Protein AF-A0A1X0DY40-F1 (afdb_monomer)

Mean predicted aligned error: 12.17 Å

InterPro domains:
  IPR055637 Protein of unknown function DUF7213 [PF23850] (6-60)

Secondary structure (DSSP, 8-state):
--HHHHHHHHHHHHSTT----------EEEEE-TTS-EEEEEE----TT--HHHHHHHHHHHHHHHHTTS--

Solvent-accessible surface area (backbone atoms only — not comparable to full-atom values): 4787 Å² total; per-residue (Å²): 132,53,75,65,57,54,52,37,51,52,33,53,73,81,42,71,91,61,81,80,75,90,77,80,65,89,51,69,51,73,42,65,47,98,87,72,46,82,72,47,76,50,71,81,53,81,65,92,92,63,63,64,70,58,58,49,51,52,52,51,53,52,50,50,64,71,60,66,72,77,85,121

Organism: NCBI:txid354243

pLDDT: mean 71.43, std 13.08, range [41.72, 94.31]

Sequence (72 aa):
MSLIDGIQAALNADHPGWHVNHFVCLIGAERVNSDGDLEACTALFVADGQADYITTGLLCAVDELRYCEDDQ

Structure (mmCIF, N/CA/C/O backbone):
data_AF-A0A1X0DY40-F1
#
_entry.id   AF-A0A1X0DY40-F1
#
loop_
_atom_site.group_PDB
_atom_site.id
_atom_site.type_symbol
_atom_site.label_atom_id
_atom_site.label_alt_id
_atom_site.label_comp_id
_atom_site.label_asym_id
_atom_site.label_entity_id
_atom_site.label_seq_id
_atom_site.pdbx_PDB_ins_code
_atom_site.Cartn_x
_atom_site.Cartn_y
_atom_site.Cartn_z
_ato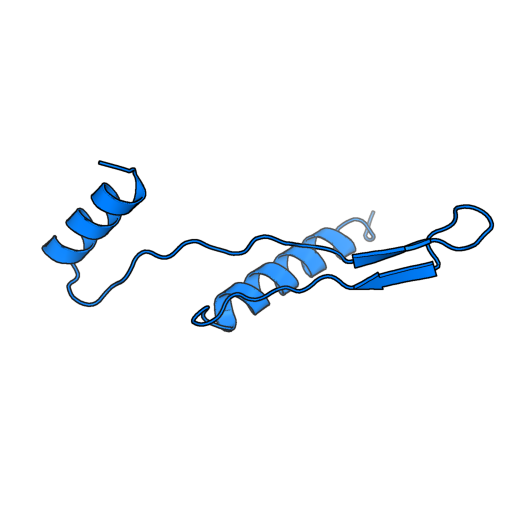m_site.occupancy
_atom_site.B_iso_or_equiv
_atom_site.auth_seq_id
_atom_site.auth_comp_id
_atom_site.auth_asym_id
_atom_site.auth_atom_id
_atom_site.pdbx_PDB_model_num
ATOM 1 N N . MET A 1 1 ? 0.478 20.756 14.785 1.00 60.69 1 MET A N 1
ATOM 2 C CA . MET A 1 1 ? -0.384 19.562 14.744 1.00 60.69 1 MET A CA 1
ATOM 3 C C . MET A 1 1 ? -0.475 19.148 13.293 1.00 60.69 1 MET A C 1
ATOM 5 O O . MET A 1 1 ? -0.832 19.989 12.474 1.00 60.69 1 MET A O 1
ATOM 9 N N . SER A 1 2 ? -0.018 17.945 12.959 1.00 79.88 2 SER A N 1
ATOM 10 C CA . SER A 1 2 ? -0.092 17.449 11.586 1.00 79.88 2 SER A CA 1
ATOM 11 C C . SER A 1 2 ? -1.541 17.099 11.225 1.00 79.88 2 SER A C 1
ATOM 13 O O . SER A 1 2 ? -2.387 16.937 12.106 1.00 79.88 2 SER A O 1
ATOM 15 N N . LEU A 1 3 ? -1.837 16.980 9.928 1.00 77.12 3 LEU A N 1
ATOM 16 C CA . LEU A 1 3 ? -3.140 16.496 9.455 1.00 77.12 3 LEU A CA 1
ATOM 17 C C . LEU A 1 3 ? -3.479 15.122 10.063 1.00 77.12 3 LEU A C 1
ATOM 19 O O . LEU A 1 3 ? -4.610 14.900 10.482 1.00 77.12 3 LEU A O 1
ATOM 23 N N . ILE A 1 4 ? -2.479 14.242 10.164 1.00 80.50 4 ILE A N 1
ATOM 24 C CA . ILE A 1 4 ? -2.606 12.906 10.761 1.00 80.50 4 ILE A CA 1
ATOM 25 C C . ILE A 1 4 ? -3.019 13.006 12.232 1.00 80.50 4 ILE A C 1
ATOM 27 O O . ILE A 1 4 ? -3.969 12.342 12.638 1.00 80.50 4 ILE A O 1
ATOM 31 N N . ASP A 1 5 ? -2.379 13.885 13.007 1.00 84.31 5 ASP A N 1
ATOM 32 C CA . ASP A 1 5 ? -2.712 14.074 14.426 1.00 84.31 5 ASP A CA 1
ATOM 33 C C . ASP A 1 5 ? -4.152 14.571 14.608 1.00 84.31 5 ASP A C 1
ATOM 35 O O . ASP A 1 5 ? -4.852 14.142 15.524 1.00 84.31 5 ASP A 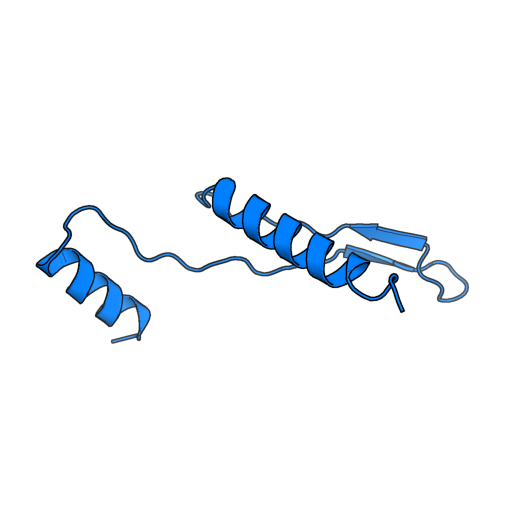O 1
ATOM 39 N N . GLY A 1 6 ? -4.611 15.462 13.721 1.00 88.25 6 GLY A N 1
ATOM 40 C CA . GLY A 1 6 ? -5.983 15.971 13.740 1.00 88.25 6 GLY A CA 1
ATOM 41 C C . GLY A 1 6 ? -7.019 14.883 13.451 1.00 88.25 6 GLY A C 1
ATOM 42 O O . GLY A 1 6 ? -8.024 14.786 14.154 1.00 88.25 6 GLY A O 1
ATOM 43 N N . ILE A 1 7 ? -6.756 14.029 12.459 1.00 84.75 7 ILE A N 1
ATOM 44 C CA . ILE A 1 7 ? -7.630 12.896 12.119 1.00 84.75 7 ILE A CA 1
ATOM 45 C C . ILE A 1 7 ? -7.623 11.861 13.250 1.00 84.75 7 ILE A C 1
ATOM 47 O O . ILE A 1 7 ? -8.683 11.382 13.649 1.00 84.75 7 ILE A O 1
ATOM 51 N N . GLN A 1 8 ? -6.453 11.556 13.821 1.00 90.94 8 GLN A N 1
ATOM 52 C CA . GLN A 1 8 ? -6.347 10.635 14.951 1.00 90.94 8 GLN A CA 1
ATOM 53 C C . GLN A 1 8 ? -7.108 11.154 16.178 1.00 90.94 8 GLN A C 1
ATOM 55 O O . GLN A 1 8 ? -7.761 10.373 16.869 1.00 90.94 8 GLN A O 1
ATOM 60 N N . ALA A 1 9 ? -7.064 12.461 16.447 1.00 89.06 9 ALA A N 1
ATOM 61 C CA . ALA A 1 9 ? -7.813 13.068 17.543 1.00 89.06 9 ALA A CA 1
ATOM 62 C C . ALA A 1 9 ? -9.334 12.964 17.336 1.00 89.06 9 ALA A C 1
ATOM 64 O O . ALA A 1 9 ? -10.048 12.636 18.282 1.00 89.06 9 ALA A O 1
ATOM 65 N N . ALA A 1 10 ? -9.818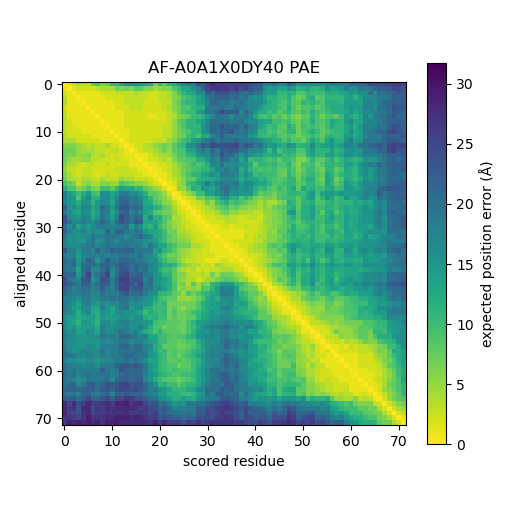 13.184 16.109 1.00 88.44 10 ALA A N 1
ATOM 66 C CA . ALA A 1 10 ? -11.231 13.012 15.771 1.00 88.44 10 ALA A CA 1
ATOM 67 C C . ALA A 1 10 ? -11.683 11.549 15.929 1.00 88.44 1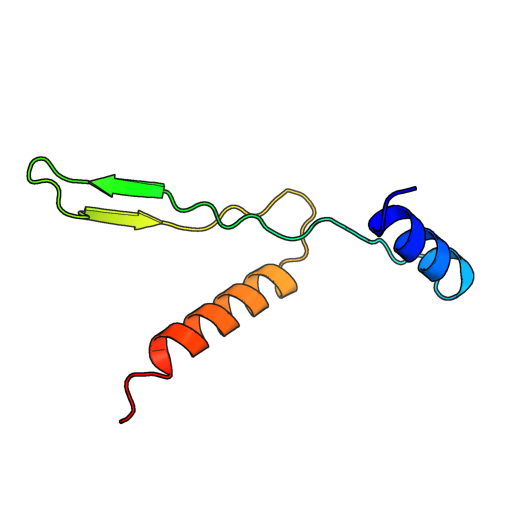0 ALA A C 1
ATOM 69 O O . ALA A 1 10 ? -12.708 11.280 16.551 1.00 88.44 10 ALA A O 1
ATOM 70 N N . LEU A 1 11 ? -10.878 10.588 15.460 1.00 88.62 11 LEU A N 1
ATOM 71 C CA . LEU A 1 11 ? -11.168 9.162 15.639 1.00 88.62 11 LEU A CA 1
ATOM 72 C C . LEU A 1 11 ? -11.193 8.759 17.112 1.00 88.62 11 LEU A C 1
ATOM 74 O O . LEU A 1 11 ? -12.078 8.023 17.521 1.00 88.62 11 LEU A O 1
ATOM 78 N N . ASN A 1 12 ? -10.278 9.270 17.933 1.00 92.25 12 ASN A N 1
ATOM 79 C CA . ASN A 1 12 ? -10.288 8.977 19.365 1.00 92.25 12 ASN A CA 1
ATOM 80 C C . ASN A 1 12 ? -11.550 9.495 20.072 1.00 92.25 12 ASN A C 1
ATOM 82 O O . ASN A 1 12 ? -11.948 8.913 21.080 1.00 92.25 12 ASN A O 1
ATOM 86 N N . ALA A 1 13 ? -12.150 10.580 19.573 1.00 89.56 13 ALA A N 1
ATOM 87 C CA . ALA A 1 13 ? -13.356 11.166 20.151 1.00 89.56 13 ALA A CA 1
ATOM 88 C C . ALA A 1 13 ? -14.612 10.342 19.828 1.00 89.56 13 ALA A C 1
ATOM 90 O O . ALA A 1 13 ? -15.391 10.045 20.732 1.00 89.56 13 ALA A O 1
ATOM 91 N N . ASP A 1 14 ? -14.774 9.937 18.566 1.00 85.38 14 ASP A N 1
ATOM 92 C CA . ASP A 1 14 ? -16.022 9.329 18.083 1.00 85.38 14 ASP A CA 1
ATOM 93 C C . ASP A 1 14 ? -15.937 7.798 17.922 1.00 85.38 14 ASP A C 1
ATOM 95 O O . ASP A 1 14 ? -16.949 7.095 17.972 1.00 85.38 14 ASP A O 1
ATOM 99 N N . HIS A 1 15 ? -14.727 7.256 17.758 1.00 84.19 15 HIS A N 1
ATOM 100 C CA . HIS A 1 15 ? -14.454 5.859 17.399 1.00 84.19 15 HIS A CA 1
ATOM 101 C C . HIS A 1 15 ? -13.170 5.326 18.078 1.00 84.19 15 HIS A C 1
ATOM 103 O O . HIS A 1 15 ? -12.177 5.025 17.404 1.00 84.19 15 HIS A O 1
ATOM 109 N N . PRO A 1 16 ? -13.150 5.190 19.418 1.00 82.94 16 PRO A N 1
ATOM 110 C CA . PRO A 1 16 ? -11.957 4.764 20.146 1.00 82.94 16 PRO A CA 1
ATOM 111 C C . PRO A 1 16 ? -11.471 3.376 19.696 1.00 82.94 16 PRO A C 1
ATOM 113 O O . PRO A 1 16 ? -12.265 2.459 19.491 1.00 82.94 16 PRO A O 1
ATOM 116 N N . GLY A 1 17 ? -10.149 3.222 19.564 1.00 84.81 17 GLY A N 1
ATOM 117 C CA . GLY A 1 17 ? -9.491 1.983 19.122 1.00 84.81 17 GLY A CA 1
ATOM 118 C C . GLY A 1 17 ? -9.071 1.962 17.647 1.00 84.81 17 GLY A C 1
ATOM 119 O O . GLY A 1 17 ? -8.374 1.039 17.232 1.00 84.81 17 GLY A O 1
ATOM 120 N N . TRP A 1 18 ? -9.444 2.978 16.863 1.00 81.44 18 TRP A N 1
ATOM 121 C CA . TRP A 1 18 ? -8.972 3.151 15.488 1.00 81.44 18 TRP A CA 1
ATOM 122 C C . TRP A 1 18 ? -7.650 3.926 15.438 1.00 81.44 18 TRP A C 1
ATOM 124 O O . TRP A 1 18 ? -7.468 4.915 16.149 1.00 81.44 18 TRP A O 1
ATOM 134 N N . HIS A 1 19 ? -6.738 3.498 14.563 1.00 81.31 19 HIS A N 1
ATOM 135 C CA . HIS A 1 19 ? -5.420 4.108 14.384 1.00 81.31 19 HIS A CA 1
ATOM 136 C C . HIS A 1 19 ? -5.229 4.612 12.952 1.00 81.31 19 HIS A C 1
ATOM 138 O O . HIS A 1 19 ? -5.429 3.871 11.989 1.00 81.31 19 HIS A O 1
ATOM 144 N N . VAL A 1 20 ? -4.808 5.867 12.816 1.00 76.94 20 VAL A N 1
ATOM 145 C CA . VAL A 1 20 ? -4.343 6.456 11.560 1.00 76.94 20 VAL A CA 1
ATOM 146 C C . VAL A 1 20 ? -2.886 6.064 11.377 1.00 76.94 20 VAL A C 1
ATOM 148 O O . VAL A 1 20 ? -2.061 6.325 12.250 1.00 76.94 20 VAL A O 1
ATOM 151 N N . ASN A 1 21 ? -2.564 5.451 10.241 1.00 70.31 21 ASN A N 1
ATOM 152 C CA . ASN A 1 21 ? -1.202 5.049 9.915 1.00 70.31 21 ASN A CA 1
ATOM 153 C C . ASN A 1 21 ? -0.770 5.635 8.564 1.00 70.31 21 ASN A C 1
ATOM 155 O O . ASN A 1 21 ? -1.608 6.019 7.746 1.00 70.31 21 ASN A O 1
ATOM 159 N N . HIS A 1 22 ? 0.539 5.713 8.331 1.00 64.25 22 HIS A N 1
ATOM 160 C CA . HIS A 1 22 ? 1.078 6.103 7.030 1.00 64.25 22 HIS A CA 1
ATOM 161 C C . HIS A 1 22 ? 0.964 4.928 6.048 1.00 64.25 22 HIS A C 1
ATOM 163 O O . HIS A 1 22 ? 1.355 3.808 6.370 1.00 64.25 22 HIS A O 1
ATOM 169 N N . PHE A 1 23 ? 0.428 5.183 4.853 1.00 61.94 23 PHE A N 1
ATOM 170 C CA . PHE A 1 23 ? 0.240 4.169 3.812 1.00 61.94 23 PHE A CA 1
ATOM 171 C C . PHE A 1 23 ? 1.416 4.144 2.816 1.00 61.94 23 PHE A C 1
ATOM 173 O O . PHE A 1 23 ? 2.012 5.182 2.539 1.00 61.94 23 PHE A O 1
ATOM 180 N N . VAL A 1 24 ? 1.726 2.933 2.334 1.00 62.84 24 VAL A N 1
ATOM 181 C CA . VAL A 1 24 ? 2.761 2.473 1.373 1.00 62.84 24 VAL A CA 1
ATOM 182 C C . VAL A 1 24 ? 3.541 3.532 0.586 1.00 62.84 24 VAL A C 1
ATOM 184 O O . VAL A 1 24 ? 2.974 4.360 -0.121 1.00 62.84 24 VAL A O 1
ATOM 187 N N . CYS A 1 25 ? 4.865 3.353 0.555 1.00 54.75 25 CYS A N 1
ATOM 188 C CA . CYS A 1 25 ? 5.732 3.829 -0.521 1.00 54.75 25 CYS A CA 1
ATOM 189 C C . CYS A 1 25 ? 5.976 2.670 -1.506 1.00 54.75 25 CYS A C 1
ATOM 191 O O . CYS A 1 25 ? 6.483 1.624 -1.102 1.00 54.75 25 CYS A O 1
ATOM 193 N N . LEU A 1 26 ? 5.597 2.822 -2.780 1.00 57.19 26 LEU A N 1
ATOM 194 C CA . LEU A 1 26 ? 5.906 1.828 -3.810 1.00 57.19 26 LEU A CA 1
ATOM 195 C C . LEU A 1 26 ? 7.346 2.061 -4.278 1.00 57.19 26 LEU A C 1
ATOM 197 O O . LEU A 1 26 ? 7.629 3.042 -4.960 1.00 57.19 26 LEU A O 1
ATOM 201 N N . ILE A 1 27 ? 8.259 1.182 -3.865 1.00 56.91 27 ILE A N 1
ATOM 202 C CA . ILE A 1 27 ? 9.663 1.208 -4.287 1.00 56.91 27 ILE A CA 1
ATOM 203 C C . ILE A 1 27 ? 9.888 0.013 -5.214 1.00 56.91 27 ILE A C 1
ATOM 205 O O . ILE A 1 27 ? 9.787 -1.139 -4.789 1.00 56.91 27 ILE A O 1
ATOM 209 N N . GLY A 1 28 ? 10.158 0.300 -6.486 1.00 60.78 28 GLY A N 1
ATOM 210 C CA . GLY A 1 28 ? 10.572 -0.690 -7.476 1.00 60.78 28 GLY A CA 1
ATOM 211 C C . GLY A 1 28 ? 12.092 -0.831 -7.500 1.00 60.78 28 GLY A C 1
ATOM 212 O O . GLY A 1 28 ? 12.809 0.168 -7.478 1.00 60.78 28 GLY A O 1
ATOM 213 N N . ALA A 1 29 ? 12.581 -2.067 -7.544 1.00 69.25 29 ALA A N 1
ATOM 214 C CA . ALA A 1 29 ? 13.956 -2.376 -7.900 1.00 69.25 29 ALA A CA 1
ATOM 215 C C . ALA A 1 29 ? 13.992 -2.844 -9.357 1.00 69.25 29 ALA A C 1
ATOM 217 O O . ALA A 1 29 ? 13.323 -3.811 -9.727 1.00 69.25 29 ALA A O 1
ATOM 218 N N . GLU A 1 30 ? 14.797 -2.165 -10.166 1.00 80.75 30 GLU A N 1
ATOM 219 C CA . GLU A 1 30 ? 14.994 -2.473 -11.578 1.00 80.75 30 GLU A CA 1
ATOM 220 C C . GLU A 1 30 ? 16.422 -2.963 -11.812 1.00 80.75 30 GLU A C 1
ATOM 222 O O . GLU A 1 30 ? 17.382 -2.452 -11.230 1.00 80.75 30 GLU A O 1
ATOM 227 N N . ARG A 1 31 ? 16.564 -3.964 -12.679 1.00 83.12 31 ARG A N 1
ATOM 228 C CA . ARG A 1 31 ? 17.847 -4.420 -13.204 1.00 83.12 31 ARG A CA 1
ATOM 229 C C . ARG A 1 31 ? 17.949 -3.989 -14.660 1.00 83.12 31 ARG A C 1
ATOM 231 O O . ARG A 1 31 ? 17.085 -4.337 -15.460 1.00 83.12 31 ARG A O 1
ATOM 238 N N . VAL A 1 32 ? 19.018 -3.271 -14.984 1.00 91.62 32 VAL A N 1
ATOM 239 C CA . VAL A 1 32 ? 19.343 -2.812 -16.339 1.00 91.62 32 VAL A CA 1
ATOM 240 C C . VAL A 1 32 ? 20.537 -3.622 -16.850 1.00 91.62 32 VAL A C 1
ATOM 242 O O . VAL A 1 32 ? 21.493 -3.839 -16.099 1.00 91.62 32 VAL A O 1
ATOM 245 N N . ASN A 1 33 ? 20.471 -4.111 -18.088 1.00 91.69 33 ASN A N 1
ATOM 246 C CA . ASN A 1 33 ? 21.549 -4.884 -18.706 1.00 91.69 33 ASN A CA 1
ATOM 247 C C . ASN A 1 33 ? 22.694 -3.972 -19.206 1.00 91.69 33 ASN A C 1
ATOM 249 O O . ASN A 1 33 ? 22.661 -2.750 -19.058 1.00 91.69 33 ASN A O 1
ATOM 253 N N . SER A 1 34 ? 23.733 -4.563 -19.806 1.00 94.25 34 SER A N 1
ATOM 254 C CA . SER A 1 34 ? 24.879 -3.816 -20.352 1.00 94.25 34 SER 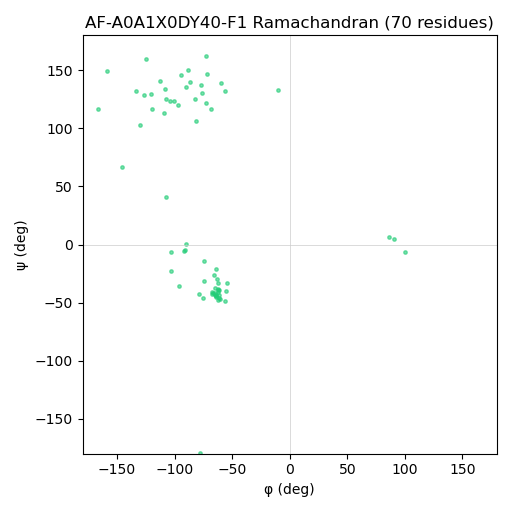A CA 1
ATOM 255 C C . SER A 1 34 ? 24.531 -2.884 -21.512 1.00 94.25 34 SER A C 1
ATOM 257 O O . SER A 1 34 ? 25.291 -1.957 -21.785 1.00 94.25 34 SER A O 1
ATOM 259 N N . ASP A 1 35 ? 23.408 -3.133 -22.178 1.00 94.31 35 ASP A N 1
ATOM 260 C CA . ASP A 1 35 ? 22.950 -2.390 -23.351 1.00 94.31 35 ASP A CA 1
ATOM 261 C C . ASP A 1 35 ? 22.027 -1.221 -22.961 1.00 94.31 35 ASP A C 1
ATOM 263 O O . ASP A 1 35 ? 21.690 -0.386 -23.797 1.00 94.31 35 ASP A O 1
ATOM 267 N N . GLY A 1 36 ? 21.683 -1.109 -21.672 1.00 87.62 36 GLY A N 1
ATOM 268 C CA . GLY A 1 36 ? 20.794 -0.076 -21.145 1.00 87.62 36 GLY A CA 1
ATOM 269 C C . GLY A 1 36 ? 19.318 -0.474 -21.118 1.00 87.62 36 GLY A C 1
ATOM 270 O O . GLY A 1 36 ? 18.487 0.347 -20.733 1.00 87.62 36 GLY A O 1
ATOM 271 N N . ASP A 1 37 ? 18.987 -1.717 -21.470 1.00 90.69 37 ASP A N 1
ATOM 272 C CA . ASP A 1 37 ? 17.614 -2.216 -21.466 1.00 90.69 37 ASP A CA 1
ATOM 273 C C . ASP A 1 37 ? 17.215 -2.795 -20.101 1.00 90.69 37 ASP A C 1
ATOM 275 O O . ASP A 1 37 ? 18.029 -3.351 -19.357 1.00 90.69 37 ASP A O 1
ATOM 279 N N . LEU A 1 38 ? 15.922 -2.703 -19.788 1.00 83.94 38 LEU A N 1
ATOM 280 C CA . LEU A 1 38 ? 15.312 -3.297 -18.598 1.00 83.94 38 LEU A CA 1
ATOM 281 C C . LEU A 1 38 ? 15.312 -4.833 -18.695 1.00 83.94 38 LEU A C 1
ATOM 283 O O . LEU A 1 38 ? 14.656 -5.417 -19.553 1.00 83.94 38 LEU A O 1
ATOM 287 N N . GLU A 1 39 ? 16.028 -5.490 -17.782 1.00 82.38 39 GLU A N 1
ATOM 288 C CA . GLU A 1 39 ? 16.162 -6.953 -17.699 1.00 82.38 39 GLU A CA 1
ATOM 289 C C . GLU A 1 39 ? 15.165 -7.561 -16.697 1.00 82.38 39 GLU A C 1
ATOM 291 O O . GLU A 1 39 ? 14.655 -8.660 -16.909 1.00 82.38 39 GLU A O 1
ATOM 296 N N . ALA A 1 40 ? 14.877 -6.857 -15.596 1.00 73.50 40 ALA A N 1
ATOM 297 C CA . ALA A 1 40 ? 13.891 -7.272 -14.598 1.00 73.50 40 ALA A CA 1
ATOM 298 C C . ALA A 1 40 ? 13.396 -6.082 -13.766 1.00 73.50 40 ALA A C 1
ATOM 300 O O . ALA A 1 40 ? 14.158 -5.159 -13.486 1.00 73.50 40 ALA A O 1
ATOM 301 N N . CYS A 1 41 ? 12.149 -6.142 -13.303 1.00 65.75 41 CYS A N 1
ATOM 302 C CA . CYS A 1 41 ? 11.596 -5.211 -12.323 1.00 65.75 41 CYS A CA 1
ATOM 303 C C . CYS A 1 41 ? 10.849 -6.004 -11.247 1.00 65.75 41 CYS A C 1
ATOM 305 O O . CYS A 1 41 ? 10.055 -6.891 -11.562 1.00 65.75 41 CYS A O 1
ATOM 307 N N . THR A 1 42 ? 11.114 -5.699 -9.980 1.00 62.44 42 THR A N 1
ATOM 308 C CA . THR A 1 42 ? 10.329 -6.192 -8.847 1.00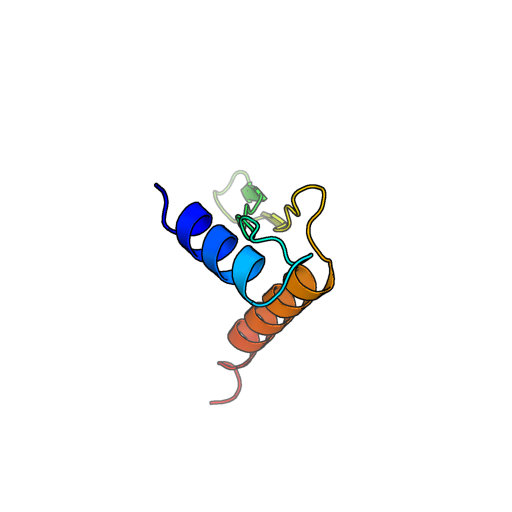 62.44 42 THR A CA 1
ATOM 309 C C . THR A 1 42 ? 9.897 -5.006 -8.004 1.00 62.44 42 THR A C 1
ATOM 311 O O . THR A 1 42 ? 10.720 -4.180 -7.616 1.00 62.44 42 THR A O 1
ATOM 314 N N . ALA A 1 43 ? 8.608 -4.913 -7.706 1.00 58.75 43 ALA A N 1
ATOM 315 C CA . ALA A 1 43 ? 8.066 -3.850 -6.878 1.00 58.75 43 ALA A CA 1
ATOM 316 C C . ALA A 1 43 ? 7.195 -4.467 -5.794 1.00 58.75 43 ALA A C 1
ATOM 318 O O . ALA A 1 43 ? 6.068 -4.866 -6.068 1.00 58.75 43 ALA A O 1
ATOM 319 N N . LEU A 1 44 ? 7.720 -4.541 -4.571 1.00 57.22 44 LEU A N 1
ATOM 320 C CA . LEU A 1 44 ? 6.890 -4.529 -3.372 1.00 57.22 44 LEU A CA 1
ATOM 321 C C . LEU A 1 44 ? 7.761 -4.292 -2.137 1.00 57.22 44 LEU A C 1
ATOM 323 O O . LEU A 1 44 ? 8.593 -5.126 -1.786 1.00 57.22 44 LEU A O 1
ATOM 327 N N . PHE A 1 45 ? 7.533 -3.178 -1.448 1.00 59.50 45 PHE A N 1
ATOM 328 C CA . PHE A 1 45 ? 7.961 -3.009 -0.066 1.00 59.50 45 PHE A CA 1
ATOM 329 C C . PHE A 1 45 ? 6.714 -2.756 0.780 1.00 59.50 45 PHE A C 1
ATOM 331 O O . PHE A 1 45 ? 6.011 -1.767 0.578 1.00 59.50 45 PHE A O 1
ATOM 338 N N . VAL A 1 46 ? 6.427 -3.674 1.700 1.00 61.62 46 VAL A N 1
ATOM 339 C CA . VAL A 1 46 ? 5.358 -3.536 2.694 1.00 61.62 46 VAL A CA 1
ATOM 340 C C . VAL A 1 46 ? 6.032 -3.205 4.017 1.00 61.62 46 VAL A C 1
ATOM 342 O O . VAL A 1 46 ? 6.918 -3.938 4.450 1.00 61.62 46 VAL A O 1
ATOM 345 N N . ALA A 1 47 ? 5.653 -2.090 4.638 1.00 59.38 47 ALA A N 1
ATOM 346 C CA . ALA A 1 47 ? 6.189 -1.727 5.944 1.00 59.38 47 ALA A CA 1
ATOM 347 C C . ALA A 1 47 ? 5.626 -2.650 7.041 1.00 59.38 47 ALA A C 1
ATOM 349 O O . ALA A 1 47 ? 4.467 -3.070 6.976 1.00 59.38 47 ALA A O 1
ATOM 350 N N . ASP A 1 48 ? 6.430 -2.927 8.071 1.00 61.81 48 ASP A N 1
ATOM 351 C CA . ASP A 1 48 ? 5.998 -3.723 9.223 1.00 61.81 48 ASP A CA 1
ATOM 3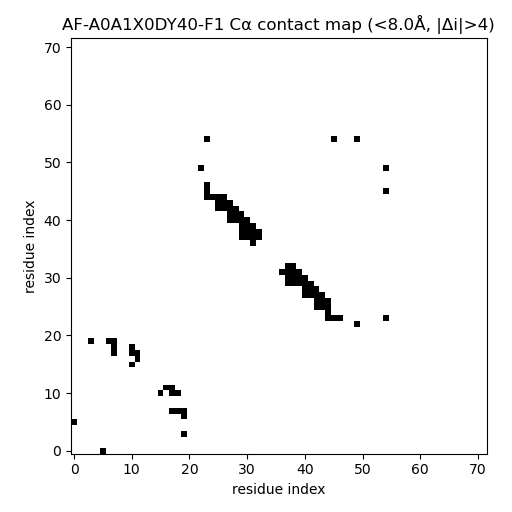52 C C . ASP A 1 48 ? 4.743 -3.121 9.880 1.00 61.81 48 ASP A C 1
ATOM 354 O O . ASP A 1 48 ? 4.676 -1.924 10.166 1.00 61.81 48 ASP A O 1
ATOM 358 N N . GLY A 1 49 ? 3.740 -3.966 10.139 1.00 62.34 49 GLY A N 1
ATOM 359 C CA . GLY A 1 49 ? 2.468 -3.559 10.752 1.00 62.34 49 GLY A CA 1
ATOM 360 C C . GLY A 1 49 ? 1.410 -3.048 9.769 1.00 62.34 49 GLY A C 1
ATOM 361 O O . GLY A 1 49 ? 0.346 -2.600 10.200 1.00 62.34 49 GLY A O 1
ATOM 362 N N . GLN A 1 50 ? 1.662 -3.126 8.461 1.00 67.44 50 GLN A N 1
ATOM 363 C CA . GLN A 1 50 ? 0.657 -2.814 7.455 1.00 67.44 50 GLN A CA 1
ATOM 364 C C . GLN A 1 50 ? -0.352 -3.958 7.285 1.00 67.44 50 GLN A C 1
ATOM 366 O O . GLN A 1 50 ? 0.004 -5.131 7.228 1.00 67.44 50 GLN A O 1
ATOM 371 N N . ALA A 1 51 ? -1.632 -3.606 7.170 1.00 62.66 51 ALA A N 1
ATOM 372 C CA . ALA A 1 51 ? -2.681 -4.575 6.903 1.00 62.66 51 ALA A CA 1
ATOM 373 C C . ALA A 1 51 ? -2.633 -5.086 5.449 1.00 62.66 51 ALA A C 1
ATOM 375 O O . ALA A 1 51 ? -2.788 -4.308 4.504 1.00 62.66 51 ALA A O 1
ATOM 376 N N . ASP A 1 52 ? -2.495 -6.404 5.283 1.00 62.78 52 ASP A N 1
ATOM 377 C CA . ASP A 1 52 ? -2.353 -7.091 3.986 1.00 62.78 52 ASP A CA 1
ATOM 378 C C . ASP A 1 52 ? -3.466 -6.781 2.977 1.00 62.78 52 ASP A C 1
ATOM 380 O O . ASP A 1 52 ? -3.217 -6.707 1.771 1.00 62.78 52 ASP A O 1
ATOM 384 N N . TYR A 1 53 ? -4.697 -6.560 3.449 1.00 62.34 53 TYR A N 1
ATOM 385 C CA . TYR A 1 53 ? -5.834 -6.273 2.570 1.00 62.34 53 TYR A CA 1
ATOM 386 C C . TYR A 1 53 ? -5.690 -4.935 1.831 1.00 62.34 53 TYR A C 1
ATOM 388 O O . TYR A 1 53 ? -6.214 -4.787 0.731 1.00 62.34 53 TYR A O 1
ATOM 396 N N . ILE A 1 54 ? -4.948 -3.974 2.392 1.00 62.00 54 ILE A N 1
ATOM 397 C CA . ILE A 1 54 ? -4.709 -2.670 1.758 1.00 62.00 54 ILE A CA 1
ATOM 398 C C . ILE A 1 54 ? -3.635 -2.792 0.684 1.00 62.00 54 ILE A C 1
ATOM 400 O O . ILE A 1 54 ? -3.810 -2.266 -0.410 1.00 62.00 54 ILE A O 1
ATOM 404 N N . THR A 1 55 ? -2.561 -3.536 0.959 1.00 64.19 55 THR A N 1
ATOM 405 C CA . THR A 1 55 ? -1.527 -3.849 -0.039 1.00 64.19 55 THR A CA 1
ATOM 406 C C . THR A 1 55 ? -2.126 -4.613 -1.214 1.00 64.19 55 THR A C 1
ATOM 408 O O . THR A 1 55 ? -1.903 -4.254 -2.364 1.00 64.19 55 THR A O 1
ATOM 411 N N . THR A 1 56 ? -2.936 -5.632 -0.919 1.00 66.94 56 THR A N 1
ATOM 412 C CA . THR A 1 56 ? -3.599 -6.455 -1.935 1.00 66.94 56 THR A CA 1
ATOM 413 C C . THR A 1 56 ? -4.587 -5.629 -2.750 1.00 66.94 56 THR A C 1
ATOM 415 O O . THR A 1 56 ? -4.549 -5.689 -3.969 1.00 66.94 56 THR A O 1
ATOM 418 N N . GLY A 1 57 ? -5.416 -4.798 -2.108 1.00 66.88 57 GLY A N 1
ATOM 419 C CA . GLY A 1 57 ? -6.355 -3.923 -2.813 1.00 66.88 57 GLY A CA 1
ATOM 420 C C . GLY A 1 57 ? -5.660 -2.913 -3.729 1.00 66.88 57 GLY A C 1
ATOM 421 O O . GLY A 1 57 ? -6.116 -2.690 -4.846 1.00 66.88 57 GLY A O 1
ATOM 422 N N . LEU A 1 58 ? -4.527 -2.346 -3.296 1.00 66.31 58 LEU A N 1
ATOM 423 C CA . LEU A 1 58 ? -3.732 -1.438 -4.125 1.00 66.31 58 LEU A CA 1
ATOM 424 C C . LEU A 1 58 ? -3.104 -2.167 -5.320 1.00 66.31 58 LEU A C 1
ATOM 426 O O . LEU A 1 58 ? -3.113 -1.642 -6.427 1.00 66.31 58 LEU A O 1
ATOM 430 N N . LEU A 1 59 ? -2.585 -3.379 -5.103 1.00 67.62 59 LEU A N 1
ATOM 431 C CA . LEU A 1 59 ? -2.039 -4.215 -6.171 1.00 67.62 59 LEU A CA 1
ATOM 432 C C . LEU A 1 59 ? -3.121 -4.626 -7.172 1.00 67.62 59 LEU A C 1
ATOM 434 O O . LEU A 1 59 ? -2.884 -4.513 -8.366 1.00 67.62 59 LEU A O 1
ATOM 438 N N . CYS A 1 60 ? -4.310 -5.018 -6.708 1.00 66.94 60 CYS A N 1
ATOM 439 C CA . CYS A 1 60 ? -5.449 -5.316 -7.576 1.00 66.94 60 CYS A CA 1
ATOM 440 C C . CYS A 1 60 ? -5.877 -4.088 -8.387 1.00 66.94 60 CYS A C 1
ATOM 442 O O . CYS A 1 60 ? -6.079 -4.206 -9.586 1.00 66.94 60 CYS A O 1
ATOM 444 N N . ALA A 1 61 ? -5.948 -2.902 -7.776 1.00 65.25 61 ALA A N 1
ATOM 445 C CA . ALA A 1 61 ? -6.281 -1.671 -8.494 1.00 65.25 61 ALA A CA 1
ATOM 446 C C . ALA A 1 61 ? -5.216 -1.284 -9.538 1.00 65.25 61 ALA A C 1
ATOM 448 O O . ALA A 1 61 ? -5.551 -0.794 -10.614 1.00 65.25 61 ALA A O 1
ATOM 449 N N . VAL A 1 62 ? -3.929 -1.501 -9.244 1.00 64.56 62 VAL A N 1
ATOM 450 C CA . VAL A 1 62 ? -2.839 -1.290 -10.212 1.00 64.56 62 VAL A CA 1
ATOM 451 C C . VAL A 1 62 ? -2.916 -2.299 -11.359 1.00 64.56 62 VAL A C 1
ATOM 453 O O . VAL A 1 62 ? -2.705 -1.919 -12.508 1.00 64.56 62 VAL A O 1
ATOM 456 N N . ASP A 1 63 ? -3.233 -3.559 -11.060 1.00 65.50 63 ASP A N 1
ATOM 457 C CA . ASP A 1 63 ? -3.442 -4.614 -12.054 1.00 65.50 63 ASP A CA 1
ATOM 458 C C . ASP A 1 63 ? -4.625 -4.274 -12.973 1.00 65.50 63 ASP A C 1
ATOM 460 O O . ASP A 1 63 ? -4.484 -4.256 -14.193 1.00 65.50 63 ASP A O 1
ATOM 464 N N . GLU A 1 64 ? -5.756 -3.868 -12.390 1.00 67.00 64 GLU A N 1
ATOM 465 C CA . GLU A 1 64 ? -6.928 -3.385 -13.125 1.00 67.00 64 GLU A CA 1
ATOM 466 C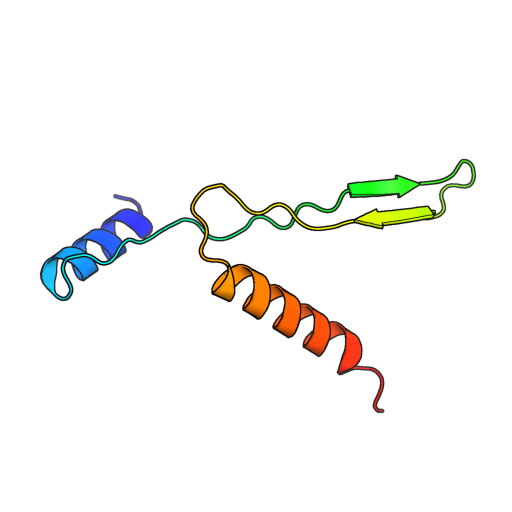 C . GLU A 1 64 ? -6.573 -2.206 -14.036 1.00 67.00 64 GLU A C 1
ATOM 468 O O . GLU A 1 64 ? -6.890 -2.239 -15.219 1.00 67.00 64 GLU A O 1
ATOM 473 N N . LEU A 1 65 ? -5.860 -1.190 -13.540 1.00 61.69 65 LEU A N 1
ATOM 474 C CA . LEU A 1 65 ? -5.434 -0.047 -14.359 1.00 61.69 65 LEU A CA 1
ATOM 475 C C . LEU A 1 65 ? -4.503 -0.446 -15.512 1.00 61.69 65 LEU A C 1
ATOM 477 O O . LEU A 1 65 ? -4.557 0.175 -16.569 1.0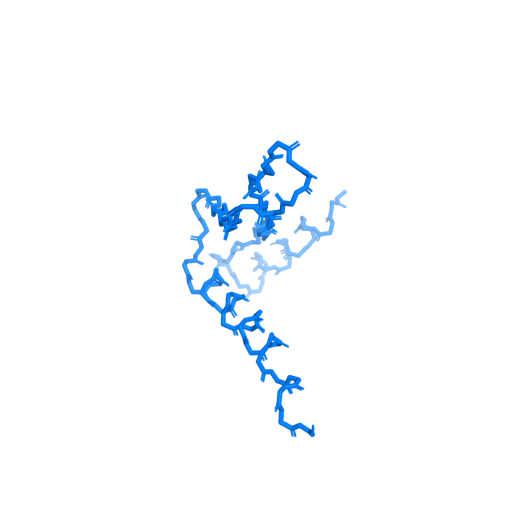0 61.69 65 LEU A O 1
ATOM 481 N N . ARG A 1 66 ? -3.657 -1.465 -15.323 1.00 60.69 66 ARG A N 1
ATOM 482 C CA . ARG A 1 66 ? -2.699 -1.931 -16.334 1.00 60.69 66 ARG A CA 1
ATOM 483 C C . ARG A 1 66 ? -3.362 -2.711 -17.468 1.00 60.69 66 ARG A C 1
ATOM 485 O O . ARG A 1 66 ? -2.865 -2.661 -18.586 1.00 60.69 66 ARG A O 1
ATOM 492 N N . TYR A 1 67 ? -4.452 -3.416 -17.176 1.00 62.06 67 TYR A N 1
ATOM 493 C CA . TYR A 1 67 ? -5.167 -4.256 -18.142 1.00 62.06 67 TYR A CA 1
ATOM 494 C C . TYR A 1 67 ? -6.462 -3.625 -18.678 1.00 62.06 67 TYR A C 1
ATOM 496 O O . TYR A 1 67 ? -7.065 -4.166 -19.598 1.00 62.06 67 TYR A O 1
ATOM 504 N N . CYS A 1 68 ? -6.891 -2.474 -18.152 1.00 51.47 68 CYS A N 1
ATOM 505 C CA . CYS A 1 68 ? -8.090 -1.769 -18.624 1.00 51.47 68 CYS A CA 1
ATOM 506 C C . CYS A 1 68 ? -7.891 -1.049 -19.978 1.00 51.47 68 CYS A C 1
ATOM 508 O O . CYS A 1 68 ? -8.871 -0.662 -20.609 1.00 51.47 68 CYS A O 1
ATOM 510 N N . GLU A 1 69 ? -6.651 -0.877 -20.456 1.00 51.56 69 GLU A N 1
ATOM 511 C CA . GLU A 1 69 ? -6.368 -0.216 -21.746 1.00 51.56 69 GLU A CA 1
ATOM 512 C C . GLU A 1 69 ? -6.291 -1.167 -22.959 1.00 51.56 69 GLU A C 1
ATOM 514 O O . GLU A 1 69 ? -6.208 -0.680 -24.084 1.00 51.56 69 GLU A O 1
ATOM 519 N N . ASP A 1 70 ? -6.382 -2.493 -22.780 1.00 51.59 70 ASP A N 1
ATOM 520 C CA . ASP A 1 70 ? -6.226 -3.467 -23.883 1.00 51.59 70 ASP A CA 1
ATOM 521 C C . ASP A 1 70 ? -7.543 -3.844 -24.611 1.00 51.59 70 ASP A C 1
ATOM 523 O O . ASP A 1 70 ? -7.515 -4.615 -25.571 1.00 51.59 70 ASP A O 1
ATOM 527 N N . ASP A 1 71 ? -8.691 -3.276 -24.214 1.00 51.62 71 ASP A N 1
ATOM 528 C CA . ASP A 1 71 ? -10.021 -3.540 -24.806 1.00 51.62 71 ASP A CA 1
ATOM 529 C C . ASP A 1 71 ? -10.571 -2.363 -25.665 1.00 51.62 71 ASP A C 1
ATOM 531 O O . ASP A 1 71 ? -11.765 -2.042 -25.609 1.00 51.62 71 ASP A O 1
ATOM 535 N N . GLN A 1 72 ? -9.733 -1.701 -26.483 1.00 41.72 72 GLN A N 1
ATOM 536 C CA . GLN A 1 72 ? -10.186 -0.754 -27.533 1.00 41.72 72 GLN A CA 1
ATOM 537 C C . GLN A 1 72 ? -9.610 -1.041 -28.922 1.00 41.72 72 GLN A C 1
ATOM 539 O O . GLN A 1 72 ? -8.370 -1.074 -29.072 1.00 41.72 72 GLN A O 1
#

Radius of gyration: 18.32 Å; Cα contacts (8 Å, |Δi|>4): 47; chains: 1; bounding box: 41×27×48 Å

Foldseek 3Di:
DDPLVVVQVVCCVPPNPDHDDDDDDWDKDFDADPVRDTPDIDTDDDDPPDDPVVVVVVVVVVVCVVPVPPPD

Nearest PDB structures (foldseek):
  1ihr-assembly1_A  TM=3.237E-01  e=6.715E-01  Escherichia coli
  7vlj-assembly1_B  TM=5.058E-01  e=9.135E+00  Entamoeba histolytica
  5hqp-assembly1_B  TM=2.668E-01  e=3.044E+00  Homo sapiens